Protein AF-A0A5J4UPK2-F1 (afdb_monomer)

Foldseek 3Di:
DDPPPDDDDDDDDDDVLQFWKWKWAQDPVRDTDIDTQPDDPPPNVVSCVQFVAADQDPVPRDGDHPHPRIDMDTDCPPPSCVGRVDRCPPDD

Mean predicted aligned error: 6.04 Å

Solvent-accessible surface area (backbone atoms only — not comparable to full-atom values): 5861 Å² total; per-residue (Å²): 132,85,78,71,83,73,79,79,90,81,87,88,79,69,62,92,86,42,47,25,30,32,33,43,37,48,46,98,88,67,53,73,46,80,42,87,49,34,70,47,96,67,71,30,69,60,51,38,61,56,70,74,38,56,48,69,40,90,87,80,68,43,76,43,56,74,47,88,52,54,44,77,43,67,54,61,52,78,86,33,45,60,19,52,74,48,59,64,79,85,65,132

Structure (mmCIF, N/CA/C/O backbone):
data_AF-A0A5J4UPK2-F1
#
_entry.id   AF-A0A5J4UPK2-F1
#
loop_
_atom_site.group_PDB
_atom_site.id
_atom_site.type_symbol
_atom_site.label_atom_id
_atom_site.label_alt_id
_atom_site.label_comp_id
_atom_site.label_asym_id
_atom_site.label_entity_id
_atom_site.label_seq_id
_atom_site.pdbx_PDB_ins_code
_atom_site.Cartn_x
_atom_site.Cartn_y
_atom_site.Cartn_z
_atom_site.occupancy
_atom_site.B_iso_or_equiv
_atom_site.auth_seq_id
_atom_site.auth_comp_id
_atom_site.auth_asym_id
_atom_site.auth_atom_id
_atom_site.pdbx_PDB_model_num
ATOM 1 N N . MET A 1 1 ? 13.908 5.194 -45.844 1.00 49.84 1 MET A N 1
ATOM 2 C CA . MET A 1 1 ? 12.971 5.647 -44.798 1.00 49.84 1 MET A CA 1
ATOM 3 C C . MET A 1 1 ? 13.405 4.898 -43.555 1.00 49.84 1 MET A C 1
ATOM 5 O O . MET A 1 1 ? 13.173 3.700 -43.502 1.00 49.84 1 MET A O 1
ATOM 9 N N . ASP A 1 2 ? 14.177 5.537 -42.674 1.00 54.34 2 ASP A N 1
ATOM 10 C CA . ASP A 1 2 ? 14.635 4.889 -41.440 1.00 54.34 2 ASP A CA 1
ATOM 11 C C . ASP A 1 2 ? 13.412 4.584 -40.584 1.00 54.34 2 ASP A C 1
ATOM 13 O O . ASP A 1 2 ? 12.697 5.493 -40.147 1.00 54.34 2 ASP A O 1
ATOM 17 N N . THR A 1 3 ? 13.141 3.300 -40.385 1.00 59.25 3 THR A N 1
ATOM 18 C CA . THR A 1 3 ? 12.226 2.832 -39.354 1.00 59.25 3 THR A CA 1
ATOM 19 C C . THR A 1 3 ? 12.863 3.201 -38.026 1.00 59.25 3 THR A C 1
ATOM 21 O O . THR A 1 3 ? 13.710 2.474 -37.521 1.00 59.25 3 THR A O 1
ATOM 24 N N . LYS A 1 4 ? 12.524 4.380 -37.494 1.00 64.19 4 LYS A N 1
ATOM 25 C CA . LYS A 1 4 ? 12.852 4.721 -36.111 1.00 64.19 4 LYS A CA 1
ATOM 26 C C . LYS A 1 4 ? 12.333 3.579 -35.247 1.00 64.19 4 LYS A C 1
ATOM 28 O O . LYS A 1 4 ? 11.131 3.316 -35.284 1.00 64.19 4 LYS A O 1
ATOM 33 N N . ASP A 1 5 ? 13.231 2.906 -34.536 1.00 73.56 5 ASP A N 1
ATOM 34 C CA . ASP A 1 5 ? 12.883 1.871 -33.572 1.00 73.56 5 ASP A CA 1
ATOM 35 C C . ASP A 1 5 ? 11.860 2.457 -32.599 1.00 73.56 5 ASP A C 1
ATOM 37 O O . ASP A 1 5 ? 12.183 3.312 -31.772 1.00 73.56 5 ASP A O 1
ATOM 41 N N . VAL A 1 6 ? 10.594 2.070 -32.755 1.00 77.00 6 VAL A N 1
ATOM 42 C CA . VAL A 1 6 ? 9.554 2.438 -31.800 1.00 77.00 6 VAL A CA 1
ATOM 43 C C . VAL A 1 6 ? 9.789 1.541 -30.589 1.00 77.00 6 VAL A C 1
ATOM 45 O O . VAL A 1 6 ? 9.674 0.321 -30.725 1.00 77.00 6 VAL A O 1
ATOM 48 N N . PRO A 1 7 ? 10.158 2.093 -29.422 1.00 78.00 7 PRO A N 1
ATOM 49 C CA . P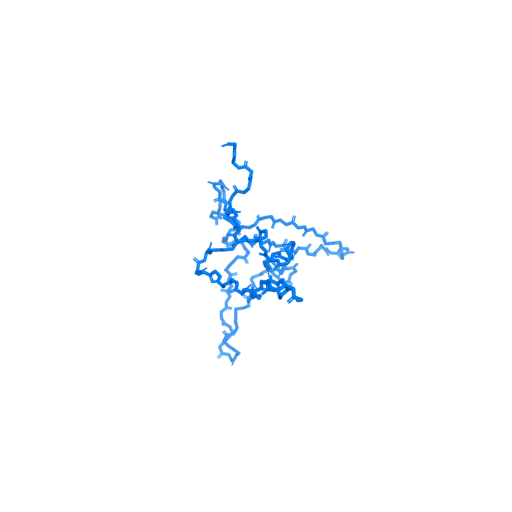RO A 1 7 ? 10.371 1.271 -28.247 1.00 78.00 7 PRO A CA 1
ATOM 50 C C . PRO A 1 7 ? 9.063 0.571 -27.872 1.00 78.00 7 PRO A C 1
ATOM 52 O O . PRO A 1 7 ? 7.993 1.184 -27.846 1.00 78.00 7 PRO A O 1
ATOM 55 N N . ASN A 1 8 ? 9.154 -0.726 -27.586 1.00 88.75 8 ASN A N 1
ATOM 56 C CA . ASN A 1 8 ? 8.016 -1.495 -27.099 1.00 88.75 8 ASN A CA 1
ATOM 57 C C . ASN A 1 8 ? 7.616 -0.998 -25.707 1.00 88.75 8 ASN A C 1
ATOM 59 O O . ASN A 1 8 ? 8.474 -0.774 -24.851 1.00 88.75 8 ASN A O 1
ATOM 63 N N . ALA A 1 9 ? 6.313 -0.866 -25.466 1.00 90.31 9 ALA A N 1
ATOM 64 C CA . ALA A 1 9 ? 5.807 -0.594 -24.129 1.00 90.31 9 ALA A CA 1
ATOM 65 C C . ALA A 1 9 ? 6.068 -1.79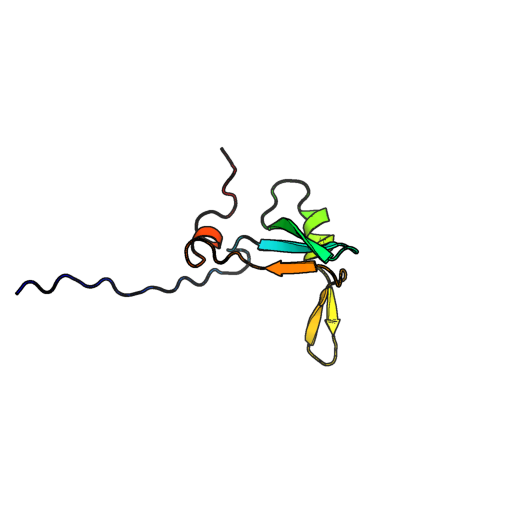9 -23.211 1.00 90.31 9 ALA A C 1
ATOM 67 O O . ALA A 1 9 ? 5.841 -2.947 -23.599 1.00 90.31 9 ALA A O 1
ATOM 68 N N . VAL A 1 10 ? 6.524 -1.529 -21.988 1.00 91.56 10 VAL A N 1
ATOM 69 C CA . VAL A 1 10 ? 6.797 -2.543 -20.962 1.00 91.56 10 VAL A CA 1
ATOM 70 C C . VAL A 1 10 ? 5.944 -2.245 -19.735 1.00 91.56 10 VAL A C 1
ATOM 72 O O . VAL A 1 10 ? 5.904 -1.110 -19.269 1.00 91.56 10 VAL A O 1
ATOM 75 N N . LEU A 1 11 ? 5.278 -3.275 -19.209 1.00 93.75 11 LEU A N 1
ATOM 76 C CA . LEU A 1 11 ? 4.565 -3.223 -17.935 1.00 93.75 11 LEU A CA 1
ATOM 77 C C . LEU A 1 11 ? 5.423 -3.877 -16.851 1.00 93.75 11 LEU A C 1
ATOM 79 O O . LEU A 1 11 ? 5.775 -5.051 -16.961 1.00 93.75 11 LEU A O 1
ATOM 83 N N . LEU A 1 12 ? 5.726 -3.122 -15.799 1.00 94.75 12 LEU A N 1
ATOM 84 C CA . LEU A 1 12 ? 6.428 -3.623 -14.623 1.00 94.75 12 LEU A CA 1
ATOM 85 C C . LEU A 1 12 ? 5.410 -3.997 -13.545 1.00 94.75 12 LEU A C 1
ATOM 87 O O . LEU A 1 12 ? 4.591 -3.175 -13.142 1.00 94.75 12 LEU A O 1
ATOM 91 N N . LEU A 1 13 ? 5.469 -5.247 -13.085 1.00 95.12 13 LEU A N 1
ATOM 92 C CA . LEU A 1 13 ? 4.637 -5.764 -12.002 1.00 95.12 13 LEU A CA 1
ATOM 9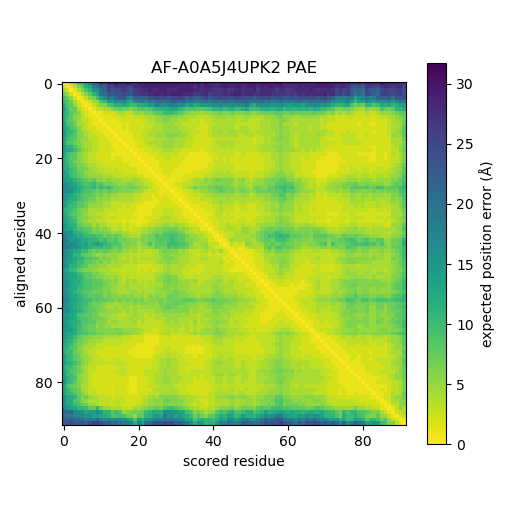3 C C . LEU A 1 13 ? 5.543 -6.131 -10.819 1.00 95.12 13 LEU A C 1
ATOM 95 O O . LEU A 1 13 ? 6.283 -7.114 -10.907 1.00 95.12 13 LEU A O 1
ATOM 99 N N . PRO A 1 14 ? 5.534 -5.346 -9.732 1.00 95.06 14 PRO A N 1
ATOM 100 C CA . PRO A 1 14 ? 6.374 -5.611 -8.574 1.00 95.06 14 PRO A CA 1
ATOM 101 C C . PRO A 1 14 ? 5.893 -6.849 -7.808 1.00 95.06 14 PRO A C 1
ATOM 103 O O . PRO A 1 14 ? 4.703 -7.162 -7.756 1.00 95.06 14 PRO A O 1
ATOM 106 N N . GLY A 1 15 ? 6.843 -7.541 -7.177 1.00 95.75 15 GLY A N 1
ATOM 107 C CA . GLY A 1 15 ? 6.549 -8.619 -6.237 1.00 95.75 15 GLY A CA 1
ATOM 108 C C . GLY A 1 15 ? 6.017 -8.109 -4.893 1.00 95.75 15 GLY A C 1
ATOM 109 O O . GLY A 1 15 ? 5.851 -6.909 -4.666 1.00 95.75 15 GLY A O 1
ATOM 110 N N . LEU A 1 16 ? 5.786 -9.038 -3.962 1.00 93.50 16 LEU A N 1
ATOM 111 C CA . LEU A 1 16 ? 5.319 -8.721 -2.612 1.00 93.50 16 LEU A CA 1
ATOM 112 C C . LEU A 1 16 ? 6.254 -7.714 -1.917 1.00 93.50 16 LEU A C 1
ATOM 114 O O . LEU A 1 16 ? 7.456 -7.943 -1.816 1.00 93.50 16 LEU A O 1
ATOM 118 N N . GLY A 1 17 ? 5.687 -6.610 -1.424 1.00 91.31 17 GLY A N 1
ATOM 119 C CA . GLY A 1 17 ? 6.436 -5.542 -0.749 1.00 91.31 17 GLY A CA 1
ATOM 120 C C . GLY A 1 17 ? 7.243 -4.632 -1.683 1.00 91.31 17 GLY A C 1
ATOM 121 O O . GLY A 1 17 ? 7.868 -3.692 -1.197 1.00 91.31 17 GLY A O 1
ATOM 122 N N . GLY A 1 18 ? 7.202 -4.870 -2.997 1.00 95.00 18 GLY A N 1
ATOM 123 C CA . GLY A 1 18 ? 7.943 -4.130 -4.019 1.00 95.00 18 GLY A CA 1
ATOM 124 C C . GLY A 1 18 ? 7.287 -2.826 -4.474 1.00 95.00 18 GLY A C 1
ATOM 125 O O . GLY A 1 18 ? 7.588 -2.357 -5.566 1.00 95.00 18 GLY A O 1
ATOM 126 N N . SER A 1 19 ? 6.384 -2.244 -3.682 1.00 95.38 19 SER A N 1
ATOM 127 C CA . SER A 1 19 ? 5.774 -0.946 -3.987 1.00 95.38 19 SER A CA 1
ATOM 128 C C . SER A 1 19 ? 5.634 -0.086 -2.750 1.00 95.38 19 SER A C 1
ATOM 130 O O . SER A 1 19 ? 5.297 -0.602 -1.689 1.00 95.38 19 SER A O 1
ATOM 132 N N . ILE A 1 20 ? 5.799 1.222 -2.902 1.00 94.50 20 ILE A N 1
ATOM 133 C CA . ILE A 1 20 ? 5.430 2.206 -1.891 1.00 94.50 20 ILE A CA 1
ATOM 134 C C . ILE A 1 20 ? 3.914 2.177 -1.664 1.00 94.50 20 ILE A C 1
ATOM 136 O O . ILE A 1 20 ? 3.135 2.208 -2.621 1.00 94.50 20 ILE A O 1
ATOM 140 N N . LEU A 1 21 ? 3.498 2.193 -0.394 1.00 94.31 21 LEU A N 1
ATOM 141 C CA . LEU A 1 21 ? 2.095 2.335 -0.004 1.00 94.31 21 LEU A CA 1
ATOM 142 C C . LEU A 1 21 ? 1.877 3.581 0.853 1.00 94.31 21 LEU A C 1
ATOM 144 O O . LEU A 1 21 ? 2.653 3.877 1.767 1.00 94.31 21 LEU A O 1
ATOM 148 N N . TYR A 1 22 ? 0.756 4.245 0.600 1.00 94.12 22 TYR A N 1
ATOM 149 C CA . TYR A 1 22 ? 0.233 5.364 1.375 1.00 94.12 22 TYR A CA 1
ATOM 150 C C . TYR A 1 22 ? -1.154 5.026 1.932 1.00 94.12 22 TYR A C 1
ATOM 152 O O . TYR A 1 22 ? -1.872 4.180 1.398 1.00 94.12 22 TYR A O 1
ATOM 160 N N . ALA A 1 23 ? -1.546 5.726 2.991 1.00 94.25 23 ALA A N 1
ATOM 161 C CA . ALA A 1 23 ? -2.898 5.770 3.524 1.00 94.25 23 ALA A CA 1
ATOM 162 C C . ALA A 1 23 ? -3.528 7.125 3.192 1.00 94.25 23 ALA A C 1
ATOM 164 O O . ALA A 1 23 ? -2.972 8.161 3.545 1.00 94.25 23 ALA A O 1
ATOM 165 N N . LYS A 1 24 ? -4.705 7.121 2.564 1.00 95.56 24 LYS A N 1
ATOM 166 C CA . LYS A 1 24 ? -5.628 8.262 2.520 1.00 95.56 24 LYS A CA 1
ATOM 167 C C . LYS A 1 24 ? -6.569 8.161 3.709 1.00 95.56 24 LYS A C 1
ATOM 169 O O . LYS A 1 24 ? -7.285 7.170 3.833 1.00 95.56 24 LYS A O 1
ATOM 174 N N . ILE A 1 25 ? -6.551 9.165 4.575 1.00 95.12 25 ILE A N 1
ATOM 175 C CA . ILE A 1 25 ? -7.308 9.200 5.828 1.00 95.12 25 ILE A CA 1
ATOM 176 C C . ILE A 1 25 ? -8.310 10.340 5.737 1.00 95.12 25 ILE A C 1
ATOM 178 O O . ILE A 1 25 ? -7.915 11.489 5.536 1.00 95.12 25 ILE A O 1
ATOM 182 N N . LYS A 1 26 ? -9.594 10.030 5.902 1.00 96.44 26 LYS A N 1
ATOM 183 C CA . LYS A 1 26 ? -10.669 11.022 5.906 1.00 96.44 26 LYS A CA 1
ATOM 184 C C . LYS A 1 26 ? -11.048 11.389 7.337 1.00 96.44 26 LYS A C 1
ATOM 186 O O . LYS A 1 26 ? -11.376 10.516 8.138 1.00 96.44 26 LYS A O 1
ATOM 191 N N . ASP A 1 27 ? -10.994 12.667 7.684 1.00 93.38 27 ASP A N 1
ATOM 192 C CA . ASP A 1 27 ? -11.428 13.136 9.000 1.00 93.38 27 ASP A CA 1
ATOM 193 C C . ASP A 1 27 ? -12.960 13.296 9.089 1.00 93.38 27 ASP A C 1
ATOM 195 O O . ASP A 1 27 ? -13.694 13.156 8.107 1.00 93.38 27 ASP A O 1
ATOM 199 N N . LYS A 1 28 ? -13.461 13.617 10.290 1.00 91.75 28 LYS A N 1
ATOM 200 C CA . LYS A 1 28 ? -14.901 13.817 10.546 1.00 91.75 28 LYS A CA 1
ATOM 201 C C . LYS A 1 28 ? -15.508 14.999 9.781 1.00 91.75 28 LYS A C 1
ATOM 203 O O . LYS A 1 28 ? -16.720 15.039 9.601 1.00 91.75 28 LYS A O 1
ATOM 208 N N . ASN A 1 29 ? -14.681 15.946 9.343 1.00 93.69 29 ASN A N 1
ATOM 209 C CA . ASN A 1 29 ? -15.090 17.099 8.544 1.00 93.69 29 ASN A CA 1
ATOM 210 C C . ASN A 1 29 ? -14.992 16.810 7.036 1.00 93.69 29 ASN A C 1
ATOM 212 O O . ASN A 1 29 ? -15.266 17.687 6.220 1.00 93.69 29 ASN A O 1
ATOM 216 N N . GLY A 1 30 ? -14.597 15.591 6.658 1.00 92.19 30 GLY A N 1
ATOM 217 C CA . GLY A 1 30 ? -14.426 15.162 5.279 1.00 92.19 30 GLY A CA 1
ATOM 218 C C . GLY A 1 30 ? -13.096 15.564 4.644 1.00 92.19 30 GLY A C 1
ATOM 219 O O . GLY A 1 30 ? -12.929 15.329 3.449 1.00 92.19 30 GLY A O 1
ATOM 220 N N . ARG A 1 31 ? -12.154 16.144 5.397 1.00 95.12 31 ARG A N 1
ATOM 221 C CA . ARG A 1 31 ? -10.818 16.481 4.897 1.00 95.12 31 ARG A CA 1
ATOM 222 C C . ARG A 1 31 ? -9.993 15.209 4.745 1.00 95.12 31 ARG A C 1
ATOM 224 O O . ARG A 1 31 ? -9.959 14.380 5.651 1.00 95.12 31 ARG A O 1
ATOM 231 N N . GLU A 1 32 ? -9.303 15.088 3.618 1.00 95.56 32 GLU A N 1
ATOM 232 C CA . GLU A 1 32 ? -8.405 13.967 3.349 1.00 95.56 32 GLU A CA 1
ATOM 233 C C . GLU A 1 32 ? -6.944 14.363 3.594 1.00 95.56 32 GLU A C 1
ATOM 235 O O . GLU A 1 32 ? -6.502 15.450 3.213 1.00 95.56 32 GLU A O 1
ATOM 240 N N . THR A 1 33 ? -6.196 13.476 4.247 1.00 95.31 33 THR A N 1
ATOM 241 C CA . THR A 1 33 ? -4.744 13.579 4.444 1.00 95.31 33 THR A CA 1
ATOM 242 C C . THR A 1 33 ? -4.060 12.302 3.985 1.00 95.31 33 THR A C 1
ATOM 244 O O . THR A 1 33 ? -4.632 11.220 4.116 1.00 95.31 33 THR A O 1
ATOM 247 N N . GLU A 1 34 ? -2.825 12.418 3.504 1.00 94.00 34 GLU A N 1
ATOM 248 C CA . GLU A 1 34 ? -2.017 11.274 3.088 1.00 94.00 34 GLU A CA 1
ATOM 249 C C . GLU A 1 34 ? -0.894 10.994 4.089 1.00 94.00 34 GLU A C 1
ATOM 251 O O . GLU A 1 34 ? -0.202 11.907 4.540 1.00 94.00 34 GLU A O 1
ATOM 256 N N . GLU A 1 35 ? -0.701 9.721 4.427 1.00 91.75 35 GLU A N 1
ATOM 257 C CA . GLU A 1 35 ? 0.383 9.250 5.287 1.00 91.75 35 GLU A CA 1
ATOM 258 C C . GLU A 1 35 ? 1.154 8.131 4.575 1.00 91.75 35 GLU A C 1
ATOM 260 O O . GLU A 1 35 ? 0.562 7.172 4.089 1.00 91.75 35 GLU A O 1
ATOM 265 N N . PHE A 1 36 ? 2.483 8.229 4.502 1.00 90.81 36 PHE A N 1
ATOM 266 C CA . PHE A 1 36 ? 3.331 7.143 3.993 1.00 90.81 36 PHE A CA 1
ATOM 267 C C . PHE A 1 36 ? 3.266 5.944 4.950 1.00 90.81 36 PHE A C 1
ATOM 269 O O . PHE A 1 36 ? 3.441 6.124 6.156 1.00 90.81 36 PHE A O 1
ATOM 276 N N . VAL A 1 37 ? 3.033 4.733 4.437 1.00 92.12 37 VAL A N 1
ATOM 277 C CA . VAL A 1 37 ? 2.787 3.515 5.237 1.00 92.12 37 VAL A CA 1
ATOM 278 C C . VAL A 1 37 ? 3.885 2.479 5.057 1.00 92.12 37 VAL A C 1
ATOM 280 O O . VAL A 1 37 ? 4.298 1.852 6.034 1.00 92.12 37 VAL A O 1
ATOM 283 N N . TRP A 1 38 ? 4.366 2.296 3.829 1.00 92.12 38 TRP A N 1
ATOM 284 C CA . TRP A 1 38 ? 5.339 1.260 3.515 1.00 92.12 38 TRP A CA 1
ATOM 285 C C . TRP A 1 38 ? 6.294 1.695 2.403 1.00 92.12 38 TRP A C 1
ATOM 287 O O . TRP A 1 38 ? 5.828 2.265 1.416 1.00 92.12 38 TRP A O 1
ATOM 297 N N . PRO A 1 39 ? 7.584 1.334 2.508 1.00 90.94 39 PRO A N 1
ATOM 298 C CA . PRO A 1 39 ? 8.264 0.762 3.681 1.00 90.94 39 PRO A CA 1
ATOM 299 C C . PRO A 1 39 ? 8.686 1.821 4.713 1.00 90.94 39 PRO A C 1
ATOM 301 O O . PRO A 1 39 ? 9.300 2.830 4.388 1.00 90.94 39 PRO A O 1
ATOM 304 N N . LYS A 1 40 ? 8.442 1.569 6.001 1.00 85.12 40 LYS A N 1
ATOM 305 C CA . LYS A 1 40 ? 8.896 2.443 7.098 1.00 85.12 40 LYS A CA 1
ATOM 306 C C . LYS A 1 40 ? 10.154 1.889 7.758 1.00 85.12 40 LYS A C 1
ATOM 308 O O . LYS A 1 40 ? 10.118 0.797 8.314 1.00 85.12 40 LYS A O 1
ATOM 313 N N . LEU A 1 41 ? 11.227 2.681 7.784 1.00 82.12 41 LEU A N 1
ATOM 314 C CA . LEU A 1 41 ? 12.457 2.337 8.514 1.00 82.12 41 LEU A CA 1
ATOM 315 C C . LEU A 1 41 ? 12.336 2.539 10.033 1.00 82.12 41 LEU A C 1
ATOM 317 O O . LEU A 1 41 ? 12.974 1.833 10.806 1.00 82.12 41 LEU A O 1
ATOM 321 N N . ALA A 1 42 ? 11.501 3.488 10.464 1.00 81.81 42 ALA A N 1
ATOM 322 C CA . ALA A 1 42 ? 11.247 3.798 11.869 1.00 81.81 42 ALA A CA 1
ATOM 323 C C . ALA A 1 42 ? 9.741 3.766 12.161 1.00 81.81 42 ALA A C 1
ATOM 325 O O . ALA A 1 42 ? 8.931 4.151 11.317 1.00 81.81 42 ALA A O 1
ATOM 326 N N . ASN A 1 43 ? 9.362 3.297 13.354 1.00 78.38 43 ASN A N 1
ATOM 327 C CA . ASN A 1 43 ? 7.969 3.159 13.813 1.00 78.38 43 ASN A CA 1
ATOM 328 C C . ASN A 1 43 ? 7.045 2.345 12.877 1.00 78.38 43 ASN A C 1
ATOM 330 O O . ASN A 1 43 ? 5.819 2.421 12.993 1.00 78.38 43 ASN A O 1
ATOM 334 N N . GLY A 1 44 ? 7.611 1.524 11.982 1.00 80.00 44 GLY A N 1
ATOM 335 C CA . GLY A 1 44 ? 6.851 0.760 10.989 1.00 80.00 44 GLY A CA 1
ATOM 336 C C . GLY A 1 44 ? 5.819 -0.177 11.612 1.00 80.00 44 GLY A C 1
ATOM 337 O O . GLY A 1 44 ? 4.679 -0.212 11.164 1.00 80.00 44 GLY A O 1
ATOM 338 N N . ASN A 1 45 ? 6.158 -0.842 12.719 1.00 82.81 45 ASN A N 1
ATOM 339 C CA . ASN A 1 45 ? 5.249 -1.775 13.393 1.00 82.81 45 ASN A CA 1
ATOM 340 C C . ASN A 1 45 ? 3.928 -1.127 13.830 1.00 82.81 45 ASN A C 1
ATOM 342 O O . ASN A 1 45 ? 2.874 -1.750 13.709 1.00 82.81 45 ASN A O 1
ATOM 346 N N . GLN A 1 46 ? 3.965 0.115 14.322 1.00 85.38 46 GLN A N 1
ATOM 347 C CA . GLN A 1 46 ? 2.765 0.811 14.784 1.00 85.38 46 GLN A CA 1
ATOM 348 C C . GLN A 1 46 ? 1.867 1.198 13.604 1.00 85.38 46 GLN A C 1
ATOM 350 O O . GLN A 1 46 ? 0.675 0.896 13.616 1.00 85.38 46 GLN A O 1
ATOM 355 N N . ILE A 1 47 ? 2.450 1.804 12.567 1.00 86.94 47 ILE A N 1
ATOM 356 C CA . ILE A 1 47 ? 1.732 2.255 11.366 1.00 86.94 47 ILE A CA 1
ATOM 357 C C . ILE A 1 47 ? 1.160 1.058 10.598 1.00 86.94 47 ILE A C 1
ATOM 359 O O . ILE A 1 47 ? -0.026 1.033 10.275 1.00 86.94 47 ILE A O 1
ATOM 363 N N . MET A 1 48 ? 1.968 0.018 10.376 1.00 84.00 48 MET A N 1
ATOM 364 C CA . MET A 1 48 ? 1.520 -1.204 9.708 1.00 84.00 48 MET A CA 1
ATOM 365 C C . MET A 1 48 ? 0.424 -1.909 10.509 1.00 84.00 48 MET A C 1
ATOM 367 O O . MET A 1 48 ? -0.554 -2.372 9.928 1.00 84.00 48 MET A O 1
ATOM 371 N N . SER A 1 49 ? 0.546 -1.980 11.841 1.00 85.62 49 SER A N 1
ATOM 372 C CA . SER A 1 49 ? -0.495 -2.599 12.666 1.00 85.62 49 SER A CA 1
ATOM 373 C C . SER A 1 49 ? -1.799 -1.810 12.660 1.00 85.62 49 SER A C 1
ATOM 375 O O . SER A 1 49 ? -2.849 -2.423 12.839 1.00 85.62 49 SER A O 1
ATOM 377 N N . ARG A 1 50 ? -1.739 -0.487 12.487 1.00 88.31 50 ARG A N 1
ATOM 378 C CA . ARG A 1 50 ? -2.922 0.368 12.421 1.00 88.31 50 ARG A CA 1
ATOM 379 C C . ARG A 1 50 ? -3.632 0.256 11.075 1.00 88.31 50 ARG A C 1
ATOM 381 O O . ARG A 1 50 ? -4.841 0.070 11.057 1.00 88.31 50 ARG A O 1
ATOM 388 N N . TYR A 1 51 ? -2.893 0.354 9.970 1.00 90.31 51 TYR A N 1
ATOM 389 C CA . TYR A 1 51 ? -3.501 0.536 8.648 1.00 90.31 51 TYR A CA 1
ATOM 390 C C . TYR A 1 51 ? -3.484 -0.699 7.742 1.00 90.31 51 TYR A C 1
ATOM 392 O O . TYR A 1 51 ? -4.300 -0.780 6.832 1.00 90.31 51 TYR A O 1
ATOM 400 N N . MET A 1 52 ? -2.578 -1.661 7.954 1.00 87.69 52 MET A N 1
ATOM 401 C CA . MET A 1 52 ? -2.449 -2.844 7.081 1.00 87.69 52 MET A CA 1
ATOM 402 C C . MET A 1 52 ? -3.030 -4.123 7.687 1.00 87.69 52 MET A C 1
ATOM 404 O O . MET A 1 52 ? -2.901 -5.199 7.106 1.00 87.69 52 MET A O 1
ATOM 408 N N . LYS A 1 53 ? -3.661 -4.031 8.861 1.00 88.81 53 LYS A N 1
ATOM 409 C CA . LYS A 1 53 ? -4.383 -5.146 9.476 1.00 88.81 53 LYS A CA 1
ATOM 410 C C . LYS A 1 53 ? -5.886 -4.931 9.369 1.00 88.81 53 LYS A C 1
ATOM 412 O O . LYS A 1 53 ? -6.378 -3.806 9.380 1.00 88.81 53 LYS A O 1
ATOM 417 N N . GLY A 1 54 ? -6.600 -6.043 9.325 1.00 90.38 54 GLY A N 1
ATOM 418 C CA . GLY A 1 54 ? -8.047 -6.066 9.268 1.00 90.38 54 GLY A CA 1
ATOM 419 C C . GLY A 1 54 ? -8.591 -7.428 9.667 1.00 90.38 54 GLY A C 1
ATOM 420 O O . GLY A 1 54 ? -7.840 -8.328 10.058 1.00 90.38 54 GLY A O 1
ATOM 421 N N . LYS A 1 55 ? -9.907 -7.571 9.563 1.00 93.25 55 LYS A N 1
ATOM 422 C CA . LYS A 1 55 ? -10.592 -8.864 9.651 1.00 93.25 55 LYS A CA 1
ATOM 423 C C . LYS A 1 55 ? -10.884 -9.356 8.245 1.00 93.25 55 LYS A C 1
ATOM 425 O O . LYS A 1 55 ? -11.114 -8.549 7.359 1.00 93.25 55 LYS A O 1
ATOM 430 N N . ILE A 1 56 ? -10.904 -10.665 8.050 1.00 94.31 56 ILE A N 1
ATOM 431 C CA . ILE A 1 56 ? -11.401 -11.241 6.801 1.00 94.31 56 ILE A CA 1
ATOM 432 C C . ILE A 1 56 ? -12.917 -11.381 6.943 1.00 94.31 56 ILE A C 1
ATOM 434 O O . ILE A 1 56 ? -13.380 -11.990 7.911 1.00 94.31 56 ILE A O 1
ATOM 438 N N . ASP A 1 57 ? -13.681 -10.805 6.016 1.00 94.50 57 ASP A N 1
ATOM 439 C CA . ASP A 1 57 ? -15.111 -11.093 5.904 1.00 94.50 57 ASP A CA 1
ATOM 440 C C . ASP A 1 57 ? -15.279 -12.561 5.472 1.00 94.50 57 ASP A C 1
ATOM 442 O O . ASP A 1 57 ? -14.768 -12.942 4.418 1.00 94.50 57 ASP A O 1
ATOM 446 N N . PRO A 1 58 ? -15.967 -13.419 6.242 1.00 95.81 58 PRO A N 1
ATOM 447 C CA . PRO A 1 58 ? -16.107 -14.828 5.882 1.00 95.81 58 PRO A CA 1
ATOM 448 C C . PRO A 1 58 ? -16.967 -15.061 4.629 1.00 95.81 58 PRO A C 1
ATOM 450 O O . PRO A 1 58 ? -16.898 -16.146 4.057 1.00 95.81 58 PRO A O 1
ATOM 453 N N . ASN A 1 59 ? -17.772 -14.082 4.205 1.00 96.50 59 ASN A N 1
ATOM 454 C CA . ASN A 1 59 ? -18.642 -14.191 3.035 1.00 96.50 59 ASN A CA 1
ATOM 455 C C . ASN A 1 59 ? -17.959 -13.683 1.760 1.00 96.50 59 ASN A C 1
ATOM 457 O O . ASN A 1 59 ? -18.043 -14.350 0.732 1.00 96.50 59 ASN A O 1
ATOM 461 N N . SER A 1 60 ? -17.301 -12.516 1.808 1.00 95.56 60 SER A N 1
ATOM 462 C CA . SER A 1 60 ? -16.628 -11.936 0.631 1.00 95.56 60 SER A CA 1
ATOM 463 C C . SER A 1 60 ? -15.155 -12.330 0.506 1.00 95.56 60 SER A C 1
ATOM 465 O O . SER A 1 60 ? -14.580 -12.184 -0.569 1.00 95.56 60 SER A O 1
ATOM 467 N N . LEU A 1 61 ? -14.544 -12.840 1.584 1.00 93.56 61 LEU A N 1
ATOM 468 C CA . LEU A 1 61 ? -13.102 -13.091 1.719 1.00 93.56 61 LEU A CA 1
ATOM 469 C C . LEU A 1 61 ? -12.234 -11.835 1.557 1.00 93.56 61 LEU A C 1
ATOM 471 O O . LEU A 1 61 ? -11.011 -11.927 1.433 1.00 93.56 61 LEU A O 1
ATOM 475 N N . GLU A 1 62 ? -12.850 -10.657 1.598 1.00 91.19 62 GLU A N 1
ATOM 476 C CA . GLU A 1 62 ? -12.143 -9.389 1.555 1.00 91.19 62 GLU A CA 1
ATOM 477 C C . GLU A 1 62 ? -11.587 -9.034 2.934 1.00 91.19 62 GLU A C 1
ATOM 479 O O . GLU A 1 62 ? -12.140 -9.385 3.982 1.00 91.19 62 GLU A O 1
ATOM 484 N N . ILE A 1 63 ? -10.474 -8.303 2.934 1.00 89.25 63 ILE A N 1
ATOM 485 C CA . ILE A 1 63 ? -9.9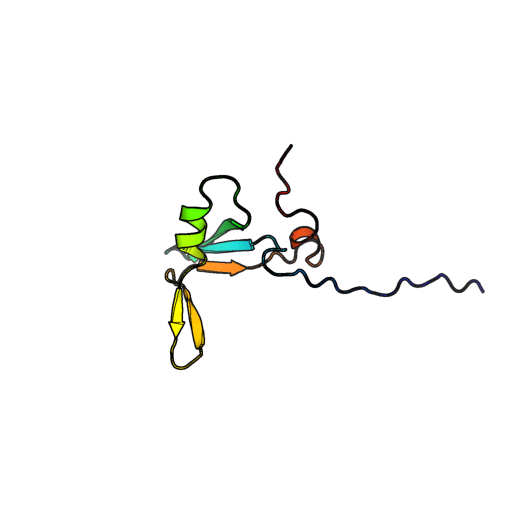44 -7.706 4.155 1.00 89.25 63 ILE A CA 1
ATOM 486 C C . ILE A 1 63 ? -10.785 -6.467 4.467 1.00 89.25 63 ILE A C 1
ATOM 488 O O . ILE A 1 63 ? -10.740 -5.485 3.732 1.00 89.25 63 ILE A O 1
ATOM 492 N N . ILE A 1 64 ? -11.503 -6.502 5.586 1.00 90.56 64 ILE A N 1
ATOM 493 C CA . ILE A 1 64 ? -12.166 -5.354 6.202 1.00 90.56 64 ILE A CA 1
ATOM 494 C C . ILE A 1 64 ? -11.137 -4.635 7.087 1.00 90.56 64 ILE A C 1
ATOM 496 O O . ILE A 1 64 ? -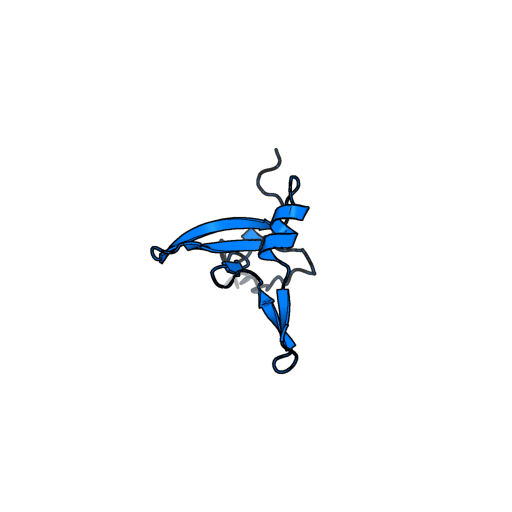10.723 -5.204 8.110 1.00 90.56 64 ILE A O 1
ATOM 500 N N . PRO A 1 65 ? -10.713 -3.406 6.742 1.00 89.25 65 PRO A N 1
ATOM 501 C CA . PRO A 1 65 ? -9.822 -2.615 7.584 1.00 89.25 65 PRO A CA 1
ATOM 502 C C . PRO A 1 65 ? -10.444 -2.347 8.958 1.00 89.25 65 PRO A C 1
ATOM 504 O O . PRO A 1 65 ? -11.662 -2.255 9.095 1.00 89.25 65 PRO A O 1
ATOM 507 N N . PHE A 1 66 ? -9.616 -2.190 9.992 1.00 90.75 66 PHE A N 1
ATOM 508 C CA . PHE A 1 66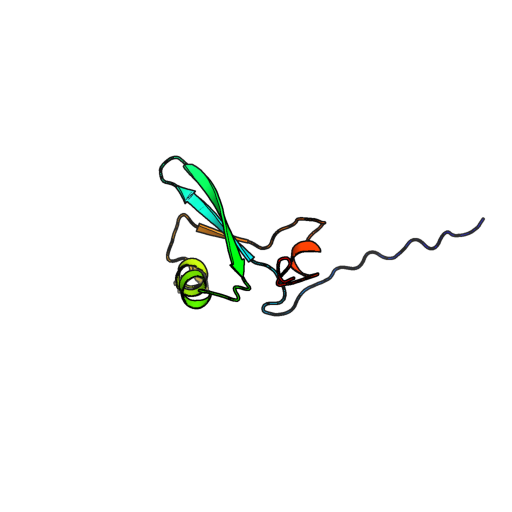 ? -10.123 -1.781 11.310 1.00 90.75 66 PHE A CA 1
ATOM 509 C C . PHE A 1 66 ? -10.570 -0.316 11.361 1.00 90.75 66 PHE A C 1
ATOM 511 O O . PHE A 1 66 ? -11.396 0.031 12.200 1.00 90.75 66 PHE A O 1
ATOM 518 N N . GLU A 1 67 ? -10.018 0.519 10.483 1.00 89.88 67 GLU A N 1
ATOM 519 C CA .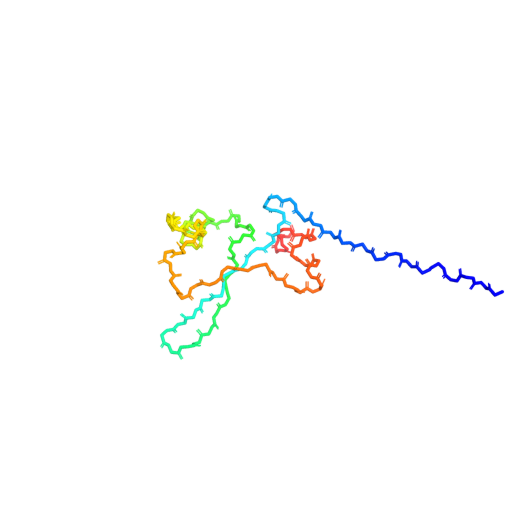 GLU A 1 67 ? -10.316 1.945 10.368 1.00 89.88 67 GLU A CA 1
ATOM 520 C C . GLU A 1 67 ? -11.108 2.152 9.067 1.00 89.88 67 GLU A C 1
ATOM 522 O O . GLU A 1 67 ? -10.568 1.995 7.972 1.00 89.88 67 GLU A O 1
ATOM 527 N N . ASP A 1 68 ? -12.399 2.463 9.176 1.00 90.25 68 ASP A N 1
ATOM 528 C CA . ASP A 1 68 ? -13.324 2.600 8.037 1.00 90.25 68 ASP A CA 1
ATOM 529 C C . ASP A 1 68 ? -13.092 3.876 7.210 1.00 90.25 68 ASP A C 1
ATOM 531 O O . ASP A 1 68 ? -13.487 3.971 6.048 1.00 90.25 68 ASP A O 1
ATOM 535 N N . ASN A 1 69 ? -12.406 4.852 7.798 1.00 93.12 69 ASN A N 1
ATOM 536 C CA . ASN A 1 69 ? -12.057 6.127 7.190 1.00 93.12 69 ASN A CA 1
ATOM 537 C C . ASN A 1 69 ? -10.683 6.121 6.497 1.00 93.12 69 ASN A C 1
ATOM 539 O O . ASN A 1 69 ? -10.202 7.186 6.094 1.00 93.12 69 ASN A O 1
ATOM 543 N N . VAL A 1 70 ? -10.038 4.955 6.381 1.00 93.12 70 VAL A N 1
ATOM 544 C CA . VAL A 1 70 ? -8.702 4.801 5.798 1.00 93.12 70 VAL A CA 1
ATOM 545 C C . VAL A 1 70 ? -8.756 3.965 4.523 1.00 93.12 70 VAL A C 1
ATOM 547 O O . VAL A 1 70 ? -9.299 2.864 4.498 1.00 93.12 70 VAL A O 1
ATOM 550 N N . LYS A 1 71 ? -8.106 4.45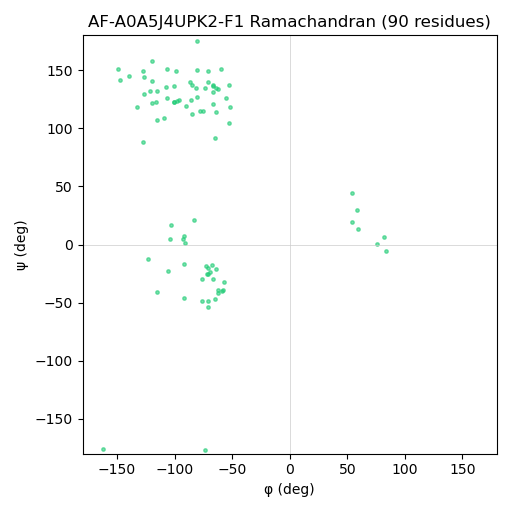6 3.465 1.00 92.88 71 LYS A N 1
ATOM 551 C CA . LYS A 1 71 ? -7.857 3.712 2.227 1.00 92.88 71 LYS A CA 1
ATOM 552 C C . LYS A 1 71 ? -6.360 3.586 1.974 1.00 92.88 71 LYS A C 1
ATOM 554 O O . LYS A 1 71 ? -5.676 4.596 1.821 1.00 92.88 71 LYS A O 1
ATOM 559 N N . ILE A 1 72 ? -5.863 2.356 1.872 1.00 93.81 72 ILE A N 1
ATOM 560 C CA . ILE A 1 72 ? -4.479 2.088 1.461 1.00 93.81 72 ILE A CA 1
ATOM 561 C C . ILE A 1 72 ? -4.388 2.061 -0.063 1.00 93.81 72 ILE A C 1
ATOM 563 O O . ILE A 1 72 ? -5.260 1.503 -0.731 1.00 93.81 72 ILE A O 1
ATOM 567 N N . PHE A 1 73 ? -3.349 2.677 -0.620 1.00 94.00 73 PHE A N 1
ATOM 568 C CA . PHE A 1 73 ? -3.127 2.720 -2.061 1.00 94.00 73 PHE A CA 1
ATOM 569 C C . PHE A 1 73 ? -1.635 2.779 -2.411 1.00 94.00 73 PHE A C 1
ATOM 571 O O . PHE A 1 73 ? -0.825 3.313 -1.651 1.00 94.00 73 PHE A O 1
ATOM 578 N N . ALA A 1 74 ? -1.291 2.241 -3.581 1.00 94.06 74 ALA A N 1
ATOM 579 C CA . ALA A 1 74 ? -0.032 2.534 -4.257 1.00 94.06 74 ALA A CA 1
ATOM 580 C C . ALA A 1 74 ? -0.218 3.791 -5.116 1.00 94.06 74 ALA A C 1
ATOM 582 O O . ALA A 1 74 ? -1.275 3.977 -5.722 1.00 94.06 74 ALA A O 1
ATOM 583 N N . THR A 1 75 ? 0.788 4.661 -5.145 1.00 91.81 75 THR A N 1
ATOM 584 C CA . THR A 1 75 ? 0.745 5.894 -5.941 1.00 91.81 75 THR A CA 1
ATOM 585 C C . THR A 1 75 ? 0.851 5.593 -7.437 1.00 91.81 75 THR A C 1
ATOM 587 O O . THR A 1 75 ? 1.627 4.736 -7.854 1.00 91.81 75 THR A O 1
ATOM 590 N N . ASP A 1 76 ? 0.078 6.307 -8.249 1.00 93.62 76 ASP A N 1
ATOM 591 C CA . ASP A 1 76 ? 0.114 6.267 -9.716 1.00 93.62 76 ASP A CA 1
ATOM 592 C C . ASP A 1 76 ? 1.039 7.341 -10.312 1.00 93.62 76 ASP A C 1
ATOM 594 O O . ASP A 1 76 ? 1.150 7.470 -11.535 1.00 9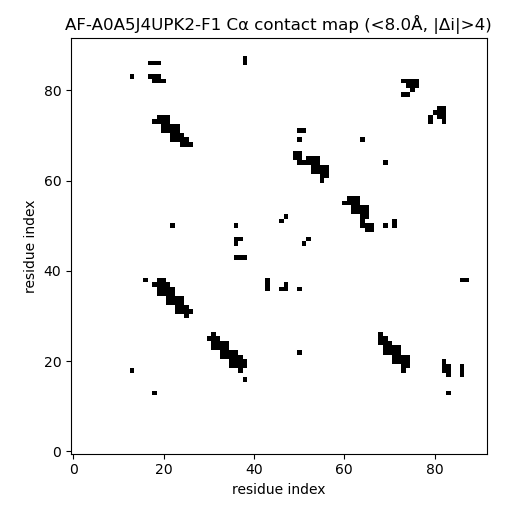3.62 76 ASP A O 1
ATOM 598 N N . LYS A 1 77 ? 1.745 8.089 -9.453 1.00 93.81 77 LYS A N 1
ATOM 599 C CA . LYS A 1 77 ? 2.737 9.083 -9.861 1.00 93.81 77 LYS A CA 1
ATOM 600 C C . LYS A 1 77 ? 3.762 8.462 -10.815 1.00 93.81 77 LYS A C 1
ATOM 602 O O . LYS A 1 77 ? 4.234 7.344 -10.604 1.00 93.81 77 LYS A O 1
ATOM 607 N N . ASP A 1 78 ? 4.094 9.211 -11.864 1.00 93.69 78 ASP A N 1
ATOM 608 C CA . ASP A 1 78 ? 5.015 8.791 -12.922 1.00 93.69 78 ASP A CA 1
ATOM 609 C C . ASP A 1 78 ? 4.595 7.450 -13.553 1.00 93.69 78 ASP A C 1
ATOM 611 O O . ASP A 1 78 ? 5.406 6.548 -13.749 1.00 93.69 78 ASP A O 1
ATOM 615 N N . PHE A 1 79 ? 3.294 7.305 -13.839 1.00 93.81 79 PHE A N 1
ATOM 616 C CA . PHE A 1 79 ? 2.684 6.084 -14.387 1.00 93.81 79 PHE A CA 1
ATOM 617 C C . PHE A 1 79 ? 2.899 4.844 -13.498 1.00 93.81 79 PHE A C 1
ATOM 619 O O . PHE A 1 79 ? 2.973 3.719 -13.991 1.00 93.81 79 PHE A O 1
ATOM 626 N N . GLY A 1 80 ? 3.020 5.048 -12.184 1.00 93.31 80 GLY A N 1
ATOM 627 C CA . GLY A 1 80 ? 3.298 4.005 -11.195 1.00 93.31 80 GLY A CA 1
ATOM 628 C C . GLY A 1 80 ? 4.780 3.659 -11.034 1.00 93.31 80 GLY A C 1
ATOM 629 O O . GLY A 1 80 ? 5.119 2.912 -10.116 1.00 93.31 80 GLY A O 1
ATOM 630 N N . LEU A 1 81 ? 5.681 4.220 -11.853 1.00 93.88 81 LEU A N 1
ATOM 631 C CA . LEU A 1 81 ? 7.122 3.980 -11.716 1.00 93.88 81 LEU A CA 1
ATOM 632 C C . LEU A 1 81 ? 7.646 4.490 -10.375 1.00 93.88 81 LEU A C 1
ATOM 634 O O . LEU A 1 81 ? 8.423 3.796 -9.725 1.00 93.88 81 LEU A O 1
ATOM 638 N N . HIS A 1 82 ? 7.156 5.641 -9.901 1.00 92.31 82 HIS A N 1
ATOM 639 C CA . HIS A 1 82 ? 7.573 6.183 -8.607 1.00 92.31 82 HIS A CA 1
ATOM 640 C C . HIS A 1 82 ? 7.319 5.206 -7.452 1.00 92.31 82 HIS A C 1
ATOM 642 O O . HIS A 1 82 ? 8.096 5.165 -6.502 1.00 92.31 82 HIS A O 1
ATOM 648 N N . ALA A 1 83 ? 6.263 4.391 -7.536 1.00 93.88 83 ALA A N 1
ATOM 649 C CA . ALA A 1 83 ? 5.952 3.426 -6.493 1.00 93.88 83 ALA A CA 1
ATOM 650 C C . ALA A 1 83 ? 6.974 2.280 -6.412 1.00 93.88 83 ALA A C 1
ATOM 652 O O . ALA A 1 83 ? 7.065 1.660 -5.358 1.00 93.88 83 ALA A O 1
ATOM 653 N N . ILE A 1 84 ? 7.707 1.975 -7.488 1.00 94.56 84 ILE A N 1
ATOM 654 C CA . ILE A 1 84 ? 8.517 0.748 -7.605 1.00 94.56 84 ILE A CA 1
ATOM 655 C C . ILE A 1 84 ? 10.003 0.995 -7.884 1.00 94.56 84 ILE A C 1
ATOM 657 O O . ILE A 1 84 ? 10.787 0.058 -7.775 1.00 94.56 84 ILE A O 1
ATOM 661 N N . ASP A 1 85 ? 10.388 2.220 -8.245 1.00 91.19 85 ASP A N 1
ATOM 662 C CA . ASP A 1 85 ? 11.767 2.566 -8.612 1.00 91.19 85 ASP A CA 1
ATOM 663 C C . ASP A 1 85 ? 12.695 2.558 -7.383 1.00 91.19 85 ASP A C 1
ATOM 665 O O . ASP A 1 85 ? 13.664 1.803 -7.319 1.00 91.19 85 ASP A O 1
ATOM 669 N N . TYR A 1 86 ? 12.326 3.311 -6.339 1.00 89.75 86 TYR A N 1
ATOM 670 C CA . TYR A 1 86 ? 13.020 3.323 -5.050 1.00 89.75 86 TYR A CA 1
ATOM 671 C C . TYR A 1 86 ? 12.021 3.199 -3.912 1.00 89.75 86 TYR A C 1
ATOM 673 O O . TYR A 1 86 ? 11.189 4.075 -3.708 1.00 89.75 86 TYR A O 1
ATOM 681 N N . LEU A 1 87 ? 12.133 2.132 -3.122 1.00 87.75 87 LEU A N 1
ATOM 682 C CA . LEU A 1 87 ? 11.197 1.891 -2.026 1.00 87.75 87 LEU A CA 1
ATOM 683 C C . LEU A 1 87 ? 11.364 2.870 -0.854 1.00 87.75 87 LEU A C 1
ATOM 685 O O . LEU A 1 87 ? 10.404 3.119 -0.134 1.00 87.75 87 LEU A O 1
ATOM 689 N N . VAL A 1 88 ? 12.550 3.448 -0.654 1.00 84.00 88 VAL A N 1
ATOM 690 C CA . VAL A 1 88 ? 12.766 4.495 0.355 1.00 84.00 88 VAL A CA 1
ATOM 691 C C . VAL A 1 88 ? 13.419 5.706 -0.320 1.00 84.00 88 VAL A C 1
ATOM 693 O O . VAL A 1 88 ? 14.644 5.780 -0.376 1.00 84.00 88 VAL A O 1
ATOM 696 N N . PRO A 1 89 ? 12.624 6.637 -0.872 1.00 68.06 89 PRO A N 1
ATOM 697 C CA . PRO A 1 89 ? 13.151 7.730 -1.690 1.00 68.06 89 PRO A CA 1
ATOM 698 C C . PRO A 1 89 ? 13.920 8.793 -0.887 1.00 68.06 89 PRO A C 1
ATOM 700 O O . PRO A 1 89 ? 14.733 9.504 -1.465 1.00 68.06 89 PRO A O 1
ATOM 703 N N . ASP A 1 90 ? 13.695 8.877 0.430 1.00 70.50 90 ASP A N 1
ATOM 704 C CA . ASP A 1 90 ? 14.246 9.928 1.302 1.00 70.50 90 ASP A CA 1
ATOM 705 C C . ASP A 1 90 ? 15.442 9.465 2.169 1.00 70.50 90 ASP A C 1
ATOM 707 O O . ASP A 1 90 ? 15.769 10.114 3.166 1.00 70.50 90 ASP A O 1
ATOM 711 N N . ILE A 1 91 ? 16.088 8.333 1.848 1.00 61.38 91 ILE A N 1
ATOM 712 C CA . ILE A 1 91 ? 17.373 7.982 2.486 1.00 61.38 91 ILE A CA 1
ATOM 713 C C . ILE A 1 91 ? 18.487 8.766 1.771 1.00 61.38 91 ILE A C 1
ATOM 715 O O . ILE A 1 91 ? 18.557 8.675 0.545 1.00 61.38 91 ILE A O 1
ATOM 719 N N . PRO A 1 92 ? 19.333 9.524 2.497 1.00 52.78 92 PRO A N 1
ATOM 720 C CA . PRO A 1 92 ? 20.505 10.181 1.919 1.00 52.78 92 PRO A CA 1
ATOM 721 C C . PRO A 1 92 ? 21.527 9.197 1.335 1.00 52.78 92 PRO A C 1
ATOM 723 O O . PRO A 1 92 ? 21.623 8.054 1.841 1.00 52.78 92 PRO A O 1
#

Sequence (92 aa):
MDTKDVPNAVLLLPGLGGSILYAKIKDKNGRETEEFVWPKLANGNQIMSRYMKGKIDPNSLEIIPFEDNVKIFATDKDFGLHAIDYLVPDIP

Organism: NCBI:txid222440

Nearest PDB structures (foldseek):
  7u39-assembly5_L  TM=5.215E-01  e=3.896E+00  Streptomyces venezuelae
  2v3s-assembly2_B  TM=4.782E-01  e=9.683E+00  Homo sapiens
  6f0l-assembly1_B  TM=2.852E-01  e=3.003E+00  Saccharomyces cerevisiae S288C

pLDDT: mean 88.29, std 10.08, range [49.84, 96.5]

Secondary structure (DSSP, 8-state):
------PPP------TT-S-EEEEEE-TTS-EEEEEEES-SSSHHHHHHHHS-EEEPTTT--EEES-TTEEEEE--GGGGHHHHH-S-TT--

Radius of gyration: 17.66 Å; Cα contacts (8 Å, |Δi|>4): 116; chains: 1; bounding box: 39×32×60 Å